Protein AF-A0A227J887-F1 (afdb_monomer_lite)

Organism: Vibrio parahaemolyticus (NCBI:txid670)

Foldseek 3Di:
DDPPPDPDPCVVDDDDDDFVPPDPDDDDDPVVCCVPVVDDDPDDPVRVVVVVVVCCVVPVVVVVVVVPPPDPPDDPRNDD

Radius of gyration: 18.74 Å; chains: 1; bounding box: 39×37×43 Å

Structure (mmCIF, N/CA/C/O backbone):
data_AF-A0A227J887-F1
#
_entry.id   AF-A0A227J887-F1
#
loop_
_atom_site.group_PDB
_atom_site.id
_atom_site.type_symbol
_atom_site.label_atom_id
_atom_site.label_alt_id
_atom_site.label_comp_id
_atom_site.label_asym_id
_atom_site.label_entity_id
_atom_site.label_seq_id
_atom_site.pdbx_PDB_ins_code
_atom_site.Cartn_x
_atom_site.Cartn_y
_atom_site.Cartn_z
_atom_site.occupancy
_atom_site.B_iso_or_equiv
_atom_site.auth_seq_id
_atom_site.auth_comp_id
_atom_site.auth_asym_id
_atom_site.auth_atom_id
_atom_site.pdbx_PDB_model_num
ATOM 1 N N . ASP A 1 1 ? 0.406 -20.702 -11.909 1.00 68.50 1 ASP A N 1
ATOM 2 C CA . ASP A 1 1 ? 1.698 -21.415 -12.004 1.00 68.50 1 ASP A CA 1
ATOM 3 C C . ASP A 1 1 ? 2.862 -20.445 -12.091 1.00 68.50 1 ASP A C 1
ATOM 5 O O . ASP A 1 1 ? 2.659 -19.295 -12.475 1.00 68.50 1 ASP A O 1
ATOM 9 N N . LYS A 1 2 ? 4.060 -20.865 -11.667 1.00 80.19 2 LYS A N 1
ATOM 10 C CA . LYS A 1 2 ? 5.278 -20.046 -11.777 1.00 80.19 2 LYS A CA 1
ATOM 11 C C . LYS A 1 2 ? 5.662 -19.879 -13.257 1.00 80.19 2 LYS A C 1
ATOM 13 O O . LYS A 1 2 ? 5.478 -20.833 -14.016 1.00 80.19 2 LYS A O 1
ATOM 18 N N . PRO A 1 3 ? 6.195 -18.717 -13.679 1.00 83.69 3 PRO A N 1
ATOM 19 C CA . PRO A 1 3 ? 6.716 -18.555 -15.034 1.00 83.69 3 PRO A CA 1
ATOM 20 C C . PRO A 1 3 ? 7.821 -19.575 -15.336 1.00 83.69 3 PRO A C 1
ATOM 22 O O . PRO A 1 3 ? 8.563 -19.983 -14.440 1.00 83.69 3 PRO A O 1
ATOM 25 N N . ALA A 1 4 ? 7.952 -19.975 -16.602 1.00 87.69 4 ALA A N 1
ATOM 26 C CA . ALA A 1 4 ? 9.024 -20.871 -17.026 1.00 87.69 4 ALA A CA 1
ATOM 27 C C . ALA A 1 4 ? 10.399 -20.268 -16.685 1.00 87.69 4 ALA A C 1
ATOM 29 O O . ALA A 1 4 ? 10.649 -19.096 -16.958 1.00 87.69 4 ALA A O 1
ATOM 30 N N . GLY A 1 5 ? 11.277 -21.068 -16.074 1.00 87.00 5 GLY A N 1
ATOM 31 C CA . GLY A 1 5 ? 12.600 -20.623 -15.619 1.00 87.00 5 GLY A CA 1
ATOM 32 C C . GLY A 1 5 ? 12.628 -19.963 -14.233 1.00 87.00 5 GLY A C 1
ATOM 33 O O . GLY A 1 5 ? 13.701 -19.573 -13.787 1.00 87.00 5 GLY A O 1
ATOM 34 N N . VAL A 1 6 ? 11.491 -19.860 -13.533 1.00 90.50 6 VAL A N 1
ATOM 35 C CA . VAL A 1 6 ? 11.419 -19.330 -12.160 1.00 90.50 6 VAL A CA 1
ATOM 36 C C . VAL A 1 6 ? 11.253 -20.476 -11.161 1.00 90.50 6 VAL A C 1
ATOM 38 O O . VAL A 1 6 ? 10.169 -21.044 -11.015 1.00 90.50 6 VAL A O 1
ATOM 41 N N . GLU A 1 7 ? 12.323 -20.804 -10.439 1.00 89.56 7 GLU A N 1
ATOM 42 C CA . GLU A 1 7 ? 12.319 -21.873 -9.428 1.00 89.56 7 GLU A CA 1
ATOM 43 C C . GLU A 1 7 ? 11.603 -21.437 -8.128 1.00 89.56 7 GLU A C 1
ATOM 45 O O . GLU A 1 7 ? 10.795 -22.181 -7.550 1.00 89.56 7 GLU A O 1
ATOM 50 N N . SER A 1 8 ? 11.809 -20.180 -7.717 1.00 92.25 8 SER A N 1
ATOM 51 C CA . SER A 1 8 ? 11.196 -19.537 -6.545 1.00 92.25 8 SER A CA 1
ATOM 52 C C . SER A 1 8 ? 10.730 -18.120 -6.886 1.00 92.25 8 SER A C 1
ATOM 54 O O . SER A 1 8 ? 11.414 -17.413 -7.610 1.00 92.25 8 SER A O 1
ATOM 56 N N . TYR A 1 9 ? 9.600 -17.659 -6.337 1.00 91.56 9 TYR A N 1
ATOM 57 C CA . TYR A 1 9 ? 9.154 -16.270 -6.543 1.00 91.56 9 TYR A CA 1
ATOM 58 C C . TYR A 1 9 ? 10.134 -15.240 -5.971 1.00 91.56 9 TYR A C 1
ATOM 60 O O . TYR A 1 9 ? 10.226 -14.132 -6.490 1.00 91.56 9 TYR A O 1
ATOM 68 N N . GLU A 1 10 ? 10.897 -15.613 -4.942 1.00 92.81 10 GLU A N 1
ATOM 69 C CA . GLU A 1 10 ? 11.944 -14.765 -4.368 1.00 92.81 10 GLU A CA 1
ATOM 70 C C . GLU A 1 10 ? 13.033 -14.420 -5.393 1.00 92.81 10 GLU A C 1
ATOM 72 O O . GLU A 1 10 ? 13.589 -13.326 -5.350 1.00 92.81 10 GLU A O 1
ATOM 77 N N . SER A 1 11 ? 13.273 -15.288 -6.386 1.00 92.31 11 SER A N 1
ATOM 78 C CA . SER A 1 11 ? 14.262 -15.026 -7.438 1.00 92.31 11 SER A CA 1
ATOM 79 C C . SER A 1 11 ? 13.861 -13.891 -8.387 1.00 92.31 11 SER A C 1
ATOM 81 O O . SER A 1 11 ? 14.649 -13.518 -9.250 1.00 92.31 11 SER A O 1
ATOM 83 N N . LEU A 1 12 ? 12.641 -13.354 -8.266 1.00 93.06 12 LEU A N 1
ATOM 84 C CA . LEU A 1 12 ? 12.180 -12.180 -9.011 1.00 93.06 12 LEU A CA 1
ATOM 85 C C . LEU A 1 12 ? 12.561 -10.853 -8.325 1.00 93.06 12 LEU A C 1
ATOM 87 O O . LEU A 1 12 ? 12.337 -9.788 -8.898 1.00 93.06 12 LEU A O 1
ATOM 91 N N . ILE A 1 13 ? 13.119 -10.887 -7.108 1.00 94.38 13 ILE A N 1
ATOM 92 C CA . ILE A 1 13 ? 13.493 -9.693 -6.340 1.00 94.38 13 ILE A CA 1
ATOM 93 C C . ILE A 1 13 ? 14.890 -9.218 -6.752 1.00 94.38 13 ILE A C 1
ATOM 95 O O . ILE A 1 13 ? 15.852 -9.979 -6.738 1.00 94.38 13 ILE A O 1
ATOM 99 N N . THR A 1 14 ? 15.020 -7.928 -7.073 1.00 94.50 14 THR A N 1
ATOM 100 C CA . THR A 1 14 ? 16.313 -7.272 -7.321 1.00 94.50 14 THR A CA 1
ATOM 101 C C . THR A 1 14 ? 16.490 -6.103 -6.361 1.00 94.50 14 THR A C 1
ATOM 103 O O . THR A 1 14 ? 15.710 -5.151 -6.382 1.00 94.50 14 THR A O 1
ATOM 106 N N . TYR A 1 15 ? 17.531 -6.157 -5.529 1.00 94.88 15 TYR A N 1
ATOM 107 C CA . TYR A 1 15 ? 17.908 -5.034 -4.674 1.00 94.88 15 TYR A CA 1
ATOM 108 C C . TYR A 1 15 ? 18.624 -3.961 -5.491 1.00 94.88 15 TYR A C 1
ATOM 110 O O . TYR A 1 15 ? 19.511 -4.247 -6.294 1.00 94.88 15 TYR A O 1
ATOM 118 N N . VAL A 1 16 ? 18.255 -2.709 -5.257 1.00 91.31 16 VAL A N 1
ATOM 119 C CA . VAL A 1 16 ? 18.849 -1.529 -5.891 1.00 91.31 16 VAL A CA 1
ATOM 120 C C . VAL A 1 16 ? 19.266 -0.534 -4.813 1.00 91.31 16 VAL A C 1
ATOM 122 O O . VAL A 1 16 ? 18.862 -0.669 -3.658 1.00 91.31 16 VAL A O 1
ATOM 125 N N . LYS A 1 17 ? 20.065 0.477 -5.179 1.00 91.38 17 LYS A N 1
ATOM 126 C CA . LYS A 1 17 ? 20.454 1.552 -4.252 1.00 91.38 17 LYS A CA 1
ATOM 127 C C . LYS A 1 17 ? 19.205 2.152 -3.593 1.00 91.38 17 LYS A C 1
ATOM 129 O O . LYS A 1 17 ? 18.205 2.397 -4.271 1.00 91.38 17 LYS A O 1
ATOM 134 N N . ASP A 1 18 ? 19.263 2.382 -2.286 1.00 91.25 18 ASP A N 1
ATOM 135 C CA . ASP A 1 18 ? 18.164 3.002 -1.546 1.00 91.25 18 ASP A CA 1
ATOM 136 C C . ASP A 1 18 ? 17.971 4.477 -1.951 1.00 91.25 18 ASP A C 1
ATOM 138 O O . ASP A 1 18 ? 18.843 5.096 -2.570 1.00 91.25 18 ASP A O 1
ATOM 142 N N . ARG A 1 19 ? 16.794 5.038 -1.673 1.00 90.25 19 ARG A N 1
ATOM 143 C CA . ARG A 1 19 ? 16.468 6.435 -1.974 1.00 90.25 19 ARG A CA 1
ATOM 144 C C . ARG A 1 19 ? 17.052 7.355 -0.886 1.00 90.25 19 ARG A C 1
ATOM 146 O O . ARG A 1 19 ? 16.769 7.138 0.290 1.00 90.25 19 ARG A O 1
ATOM 153 N N . PRO A 1 20 ? 17.793 8.422 -1.242 1.00 91.00 20 PRO A N 1
ATOM 154 C CA . PRO A 1 20 ? 18.133 9.481 -0.294 1.00 91.00 20 PRO A CA 1
ATOM 155 C C . P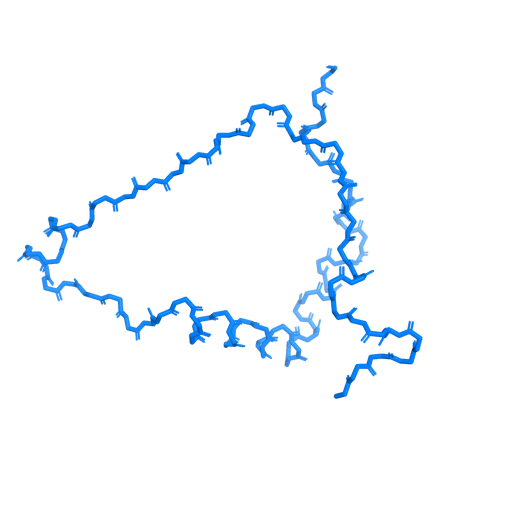RO A 1 20 ? 16.885 10.026 0.417 1.00 91.00 20 PRO A C 1
ATOM 157 O O . PRO A 1 20 ? 15.916 10.425 -0.232 1.00 91.00 20 PRO A O 1
ATOM 160 N N . GLY A 1 21 ? 16.905 10.032 1.752 1.00 90.31 21 GLY A N 1
ATOM 161 C CA . GLY A 1 21 ? 15.776 10.492 2.569 1.00 90.31 21 GLY A CA 1
ATOM 162 C C . GLY A 1 21 ? 14.623 9.489 2.706 1.00 90.31 21 GLY A C 1
ATOM 163 O O . GLY A 1 21 ? 13.491 9.901 2.940 1.00 90.31 21 GLY A O 1
ATOM 164 N N . HIS A 1 22 ? 14.868 8.187 2.531 1.00 92.38 22 HIS A N 1
ATOM 165 C CA . HIS A 1 22 ? 13.873 7.158 2.827 1.00 92.38 22 HIS A CA 1
ATOM 166 C C . HIS A 1 22 ? 13.651 7.040 4.345 1.00 92.38 22 HIS A C 1
ATOM 168 O O . HIS A 1 22 ? 14.476 6.478 5.065 1.00 92.38 22 HIS A O 1
ATOM 174 N N . ASP A 1 23 ? 12.529 7.571 4.834 1.00 95.50 23 ASP A N 1
ATOM 175 C CA . ASP A 1 23 ? 12.099 7.349 6.215 1.00 95.50 23 ASP A CA 1
ATOM 176 C C . ASP A 1 23 ? 11.810 5.860 6.444 1.00 95.50 23 ASP A C 1
ATOM 178 O O . ASP A 1 23 ? 10.983 5.251 5.768 1.00 95.50 23 ASP A O 1
ATOM 182 N N . VAL A 1 24 ? 12.486 5.271 7.429 1.00 95.62 24 VAL A N 1
ATOM 183 C CA . VAL A 1 24 ? 12.506 3.811 7.631 1.00 95.62 24 VAL A CA 1
ATOM 184 C C . VAL A 1 24 ? 11.240 3.252 8.276 1.00 95.62 24 VAL A C 1
ATOM 1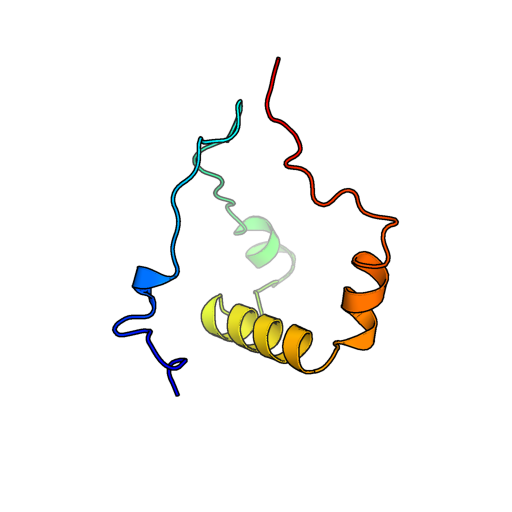86 O O . VAL A 1 24 ? 11.002 2.045 8.237 1.00 95.62 24 VAL A O 1
ATOM 189 N N . ARG A 1 25 ? 10.444 4.101 8.936 1.00 97.81 25 ARG A N 1
ATOM 190 C CA . ARG A 1 25 ? 9.258 3.660 9.670 1.00 97.81 25 ARG A CA 1
ATOM 191 C C . ARG A 1 25 ? 8.217 4.758 9.780 1.00 97.81 25 ARG A C 1
ATOM 193 O O . ARG A 1 25 ? 8.438 5.769 10.440 1.00 97.81 25 ARG A O 1
ATOM 200 N N . TYR A 1 26 ? 7.030 4.447 9.279 1.00 97.38 26 TYR A N 1
ATOM 201 C CA . TYR A 1 26 ? 5.802 5.147 9.622 1.00 97.38 26 TYR A CA 1
ATOM 202 C C . TYR A 1 26 ? 4.880 4.211 10.398 1.00 97.38 26 TYR A C 1
ATOM 204 O O . TYR A 1 26 ? 4.737 3.036 10.061 1.00 97.38 26 TYR A O 1
ATOM 212 N N . ALA A 1 27 ? 4.268 4.731 11.456 1.00 97.94 27 ALA A N 1
ATOM 213 C CA . ALA A 1 27 ? 3.254 4.030 12.229 1.00 97.94 27 ALA A CA 1
ATOM 214 C C . ALA A 1 27 ? 2.238 5.052 12.739 1.00 97.94 27 ALA A C 1
ATOM 216 O O . ALA A 1 27 ? 2.626 6.087 13.279 1.00 97.94 27 ALA A O 1
ATOM 217 N N . ILE A 1 28 ? 0.953 4.758 12.553 1.00 97.88 28 ILE A N 1
ATOM 218 C CA . ILE A 1 28 ? -0.155 5.627 12.952 1.00 97.88 28 ILE A CA 1
ATOM 219 C C . ILE A 1 28 ? -0.951 4.943 14.058 1.00 97.88 28 ILE A C 1
ATOM 221 O O . ILE A 1 28 ? -1.283 3.764 13.947 1.00 97.88 28 ILE A O 1
ATOM 225 N N . ASP A 1 29 ? -1.280 5.707 15.098 1.00 98.19 29 ASP A N 1
ATOM 226 C CA . ASP A 1 29 ? -2.296 5.340 16.079 1.00 98.19 29 ASP A CA 1
ATOM 227 C C . ASP A 1 29 ? -3.651 5.914 15.633 1.00 98.19 29 ASP A C 1
ATOM 229 O O . ASP A 1 29 ? -3.858 7.128 15.621 1.00 98.19 29 ASP A O 1
ATOM 233 N N . ALA A 1 30 ? -4.568 5.028 15.237 1.00 98.06 30 ALA A N 1
ATOM 234 C CA . ALA A 1 30 ? -5.911 5.381 14.781 1.00 98.06 30 ALA A CA 1
ATOM 235 C C . ALA A 1 30 ? -6.979 5.260 15.890 1.00 98.06 30 ALA A C 1
ATOM 237 O O . ALA A 1 30 ? -8.176 5.268 15.601 1.00 98.06 30 ALA A O 1
ATOM 238 N N . THR A 1 31 ? -6.581 5.1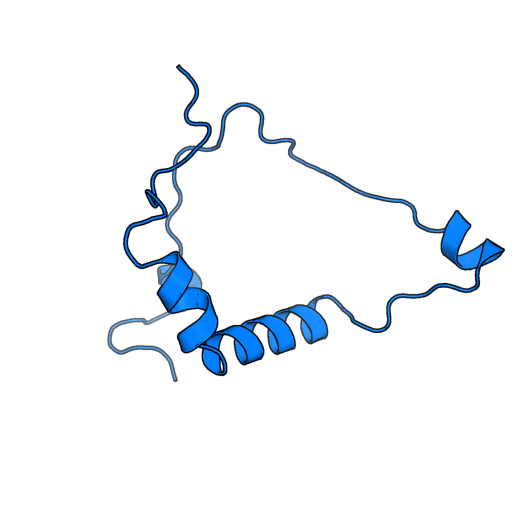65 17.165 1.00 98.50 31 THR A N 1
ATOM 239 C CA . THR A 1 31 ? -7.510 4.971 18.294 1.00 98.50 31 THR A CA 1
ATOM 240 C C . THR A 1 31 ? -8.562 6.075 18.370 1.00 98.50 31 THR A C 1
ATOM 242 O O . THR A 1 31 ? -9.736 5.791 18.595 1.00 98.50 31 THR A O 1
ATOM 245 N N . LYS A 1 32 ? -8.173 7.331 18.111 1.00 98.56 32 LYS A N 1
ATOM 246 C CA . LYS A 1 32 ? -9.088 8.478 18.178 1.00 98.56 32 LYS A CA 1
ATOM 247 C C . LYS A 1 32 ? -10.283 8.330 17.231 1.00 98.56 32 LYS A C 1
ATOM 249 O O . LYS A 1 32 ? -11.423 8.461 17.656 1.00 98.56 32 LYS A O 1
ATOM 254 N N . ILE A 1 33 ? -10.030 8.039 15.953 1.00 98.50 33 ILE A N 1
ATOM 255 C CA . ILE A 1 33 ? -11.098 7.930 14.949 1.00 98.50 33 ILE A CA 1
ATOM 256 C C . ILE A 1 33 ? -11.973 6.691 15.191 1.00 98.50 33 ILE A C 1
ATOM 258 O O . ILE A 1 33 ? -13.186 6.744 14.989 1.00 98.50 33 ILE A O 1
ATOM 262 N N . ALA A 1 34 ? -11.379 5.606 15.694 1.00 98.31 34 ALA A N 1
ATOM 263 C CA . ALA A 1 34 ? -12.123 4.413 16.075 1.00 98.31 34 ALA A CA 1
ATOM 264 C C . ALA A 1 34 ? -13.091 4.688 17.234 1.00 98.31 34 ALA A C 1
ATOM 266 O O . ALA A 1 34 ? -14.230 4.236 17.195 1.00 98.31 34 ALA A O 1
ATOM 267 N N . GLN A 1 35 ? -12.674 5.462 18.237 1.00 98.62 35 GLN A N 1
ATOM 268 C CA . GLN A 1 35 ? -13.513 5.786 19.394 1.00 98.62 35 GLN A CA 1
ATOM 269 C C . GLN A 1 35 ? -14.563 6.857 19.089 1.00 98.62 35 GLN A C 1
ATOM 271 O O . GLN A 1 35 ? -15.716 6.715 19.484 1.00 98.62 35 GLN A O 1
ATOM 276 N N . GLU A 1 36 ? -14.172 7.933 18.405 1.00 98.69 36 GLU A N 1
ATOM 277 C CA . GLU A 1 36 ? -15.044 9.098 18.214 1.00 98.69 36 GLU A CA 1
ATOM 278 C C . GLU A 1 36 ? -16.026 8.913 17.055 1.00 98.69 36 GLU A C 1
ATOM 280 O O . GLU A 1 36 ? -17.147 9.413 17.123 1.00 98.69 36 GLU A O 1
ATOM 285 N N . LEU A 1 37 ? -15.623 8.198 15.999 1.00 98.62 37 LEU A N 1
ATOM 286 C CA . LEU A 1 37 ? -16.424 8.031 14.780 1.00 98.62 37 LEU A CA 1
ATOM 287 C C . LEU A 1 37 ? -16.844 6.579 14.524 1.00 98.62 37 LEU A C 1
ATOM 289 O O . LEU A 1 37 ? -17.464 6.305 13.498 1.00 98.62 37 LEU A O 1
ATOM 293 N N . ASN A 1 38 ? -16.502 5.649 15.423 1.00 98.06 38 ASN A N 1
ATOM 294 C CA . ASN A 1 38 ? -16.753 4.214 15.260 1.00 98.06 38 ASN A CA 1
ATOM 295 C C . ASN A 1 38 ? -16.191 3.655 13.935 1.00 98.06 38 ASN A C 1
ATOM 297 O O . ASN A 1 38 ? -16.737 2.717 13.351 1.00 98.06 38 ASN A O 1
ATOM 301 N N . TRP A 1 39 ? -15.112 4.265 13.432 1.00 98.31 39 TRP A N 1
ATOM 302 C CA . TRP A 1 39 ? -14.464 3.843 12.197 1.00 98.31 39 TRP A CA 1
ATOM 303 C C . TRP A 1 39 ? -13.570 2.631 12.449 1.00 98.31 39 TRP A C 1
ATOM 305 O O . TRP A 1 39 ? -12.753 2.623 13.369 1.00 98.31 39 TRP A O 1
ATOM 315 N N . THR A 1 40 ? -13.676 1.630 11.583 1.00 97.75 40 THR A N 1
ATOM 316 C CA . THR A 1 40 ? -12.752 0.494 11.528 1.00 97.75 40 THR A CA 1
ATOM 317 C C . THR A 1 40 ? -12.483 0.146 10.063 1.00 97.75 40 THR A C 1
ATOM 319 O O . THR A 1 40 ? -13.355 0.381 9.223 1.00 97.75 40 THR A O 1
ATOM 322 N N . PRO A 1 41 ? -11.286 -0.356 9.712 1.00 97.69 41 PRO A N 1
ATOM 323 C CA . PRO A 1 41 ? -11.006 -0.759 8.341 1.00 97.69 41 PRO A CA 1
ATOM 324 C C . PRO A 1 41 ? -11.843 -1.986 7.964 1.00 97.69 41 PRO A C 1
ATOM 326 O O . PRO A 1 41 ? -11.880 -2.969 8.700 1.00 97.69 41 PRO A O 1
ATOM 329 N N . GLU A 1 42 ? -12.473 -1.944 6.791 1.00 98.00 42 GLU A N 1
ATOM 330 C CA . GLU A 1 42 ? -13.209 -3.091 6.238 1.00 98.00 42 GLU A CA 1
ATOM 331 C C . GLU A 1 42 ? -12.273 -4.172 5.670 1.00 98.00 42 GLU A C 1
ATOM 333 O O . GLU A 1 42 ? -12.642 -5.341 5.584 1.00 98.00 42 GLU A O 1
ATOM 338 N N . GLU A 1 43 ? -11.049 -3.793 5.293 1.00 98.44 43 GLU A N 1
ATOM 339 C CA . GLU A 1 43 ? -10.061 -4.679 4.675 1.00 98.44 43 GLU A CA 1
ATOM 340 C C . GLU A 1 43 ? -8.882 -4.950 5.610 1.00 98.44 43 GLU A C 1
ATOM 342 O O . GLU A 1 43 ? -8.406 -4.065 6.32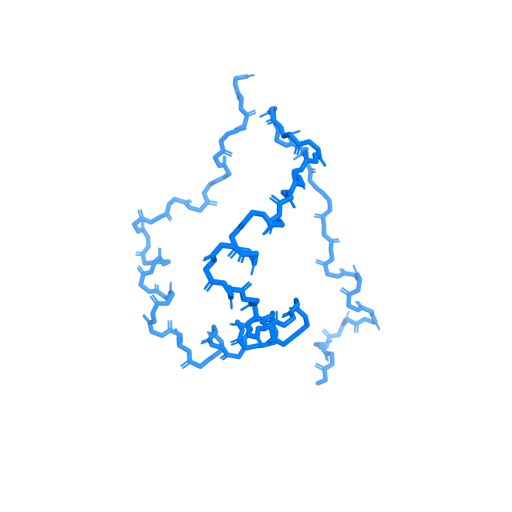6 1.00 98.44 43 GLU A O 1
ATOM 347 N N . THR A 1 44 ? -8.336 -6.163 5.525 1.00 98.56 44 THR A N 1
ATOM 348 C CA . THR A 1 44 ? -6.988 -6.455 6.017 1.00 98.56 44 THR A CA 1
ATOM 349 C C . THR A 1 44 ? -5.969 -6.166 4.914 1.00 98.56 44 THR A C 1
ATOM 351 O O . THR A 1 44 ? -6.321 -5.975 3.747 1.00 98.56 44 THR A O 1
ATOM 354 N N . PHE A 1 45 ? -4.675 -6.175 5.247 1.00 98.19 45 PHE A N 1
ATOM 355 C CA . PHE A 1 45 ? -3.639 -6.064 4.217 1.00 98.19 45 PHE A CA 1
ATOM 356 C C . PHE A 1 45 ? -3.742 -7.192 3.177 1.00 98.19 45 PHE A C 1
ATOM 358 O O . PHE A 1 45 ? -3.645 -6.930 1.982 1.00 98.19 45 PHE A O 1
ATOM 365 N N . GLU A 1 46 ? -3.989 -8.431 3.617 1.00 98.56 46 GLU A N 1
ATOM 366 C CA . GLU A 1 46 ? -4.095 -9.597 2.734 1.00 98.56 46 GLU A CA 1
ATOM 367 C C . GLU A 1 46 ? -5.274 -9.486 1.755 1.00 98.56 46 GLU A C 1
ATOM 369 O O . GLU A 1 46 ? -5.107 -9.738 0.558 1.00 98.56 46 GLU A O 1
ATOM 374 N N . SER A 1 47 ? -6.456 -9.074 2.230 1.00 98.56 47 SER A N 1
ATOM 375 C CA . SER A 1 47 ? -7.623 -8.917 1.354 1.00 98.56 47 SER A CA 1
ATOM 376 C C . SER A 1 47 ? -7.450 -7.737 0.398 1.00 98.56 47 SER A C 1
ATOM 378 O O . SER A 1 47 ? -7.717 -7.867 -0.800 1.00 98.56 47 SER A O 1
ATOM 380 N N . GLY A 1 48 ? -6.929 -6.613 0.897 1.00 98.62 48 GLY A N 1
ATOM 381 C CA . GLY A 1 48 ? -6.675 -5.412 0.107 1.00 98.62 48 GLY A CA 1
ATOM 382 C C . GLY A 1 48 ? -5.634 -5.628 -0.992 1.00 98.62 48 GLY A C 1
ATOM 383 O O . GLY A 1 48 ? -5.880 -5.271 -2.148 1.00 98.62 48 GLY A O 1
ATOM 384 N N . ILE A 1 49 ? -4.492 -6.256 -0.682 1.00 98.50 49 ILE A N 1
ATOM 385 C CA . ILE A 1 49 ? -3.438 -6.483 -1.681 1.00 98.50 49 ILE A CA 1
ATOM 386 C C . ILE A 1 49 ? -3.886 -7.471 -2.762 1.00 98.50 49 ILE A C 1
ATOM 388 O O . ILE A 1 49 ? -3.602 -7.249 -3.938 1.00 98.50 49 ILE A O 1
ATOM 392 N N . ARG A 1 50 ? -4.667 -8.503 -2.406 1.00 98.50 50 ARG A N 1
ATOM 393 C CA . ARG A 1 50 ? -5.263 -9.431 -3.379 1.00 98.50 50 ARG A CA 1
ATOM 394 C C . ARG A 1 50 ? -6.187 -8.703 -4.354 1.00 98.50 50 ARG A C 1
ATOM 396 O O . ARG A 1 50 ? -5.975 -8.793 -5.561 1.00 98.50 50 ARG A O 1
ATOM 403 N N . LYS A 1 51 ? -7.149 -7.932 -3.833 1.00 98.75 51 LYS A N 1
ATOM 404 C CA . LYS A 1 51 ? -8.076 -7.127 -4.647 1.00 98.75 51 LYS A CA 1
ATOM 405 C C . LYS A 1 51 ? -7.332 -6.137 -5.542 1.00 98.75 51 LYS A C 1
ATOM 407 O O . LYS A 1 51 ? -7.721 -5.924 -6.685 1.00 98.75 51 LYS A O 1
ATOM 412 N N . THR A 1 52 ? -6.234 -5.569 -5.044 1.00 98.62 52 THR A N 1
ATOM 413 C CA . THR A 1 52 ? -5.390 -4.646 -5.810 1.00 98.62 52 THR A CA 1
ATOM 414 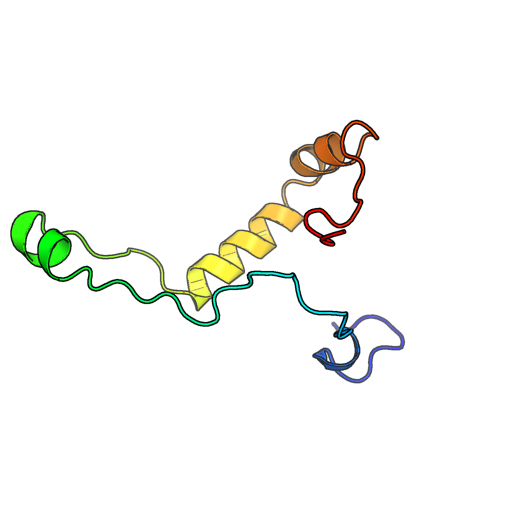C C . THR A 1 52 ? -4.733 -5.355 -6.994 1.00 98.62 52 THR A C 1
ATOM 416 O O . THR A 1 52 ? -4.853 -4.885 -8.122 1.00 98.62 52 THR A O 1
ATOM 419 N N . VAL A 1 53 ? -4.091 -6.511 -6.781 1.00 98.25 53 VAL A N 1
ATOM 420 C CA . VAL A 1 53 ? -3.482 -7.303 -7.868 1.00 98.25 53 VAL A CA 1
ATOM 421 C C . VAL A 1 53 ? -4.529 -7.706 -8.908 1.00 98.25 53 VAL A C 1
ATOM 423 O O . VAL A 1 53 ? -4.316 -7.505 -10.104 1.00 98.25 53 VAL A O 1
ATOM 426 N N . GLU A 1 54 ? -5.679 -8.215 -8.464 1.00 98.62 54 GLU A N 1
ATOM 427 C CA . GLU A 1 54 ? -6.795 -8.583 -9.343 1.00 98.62 54 GLU A CA 1
ATOM 428 C C . GLU A 1 54 ? -7.291 -7.385 -10.160 1.00 98.62 54 GLU A C 1
ATOM 430 O O . GLU A 1 54 ? -7.535 -7.508 -11.361 1.00 98.62 54 GLU A O 1
ATOM 435 N N . TRP A 1 55 ? -7.378 -6.204 -9.547 1.00 98.69 55 TRP A N 1
ATOM 436 C CA . TRP A 1 55 ? -7.761 -4.986 -10.247 1.00 98.69 55 TRP A CA 1
ATOM 437 C C . TRP A 1 55 ? -6.769 -4.633 -11.363 1.00 98.69 55 TRP A C 1
ATOM 439 O O . TRP A 1 55 ? -7.200 -4.386 -12.486 1.00 98.69 55 TRP A O 1
ATOM 449 N N . TYR A 1 56 ? -5.455 -4.670 -11.119 1.00 98.12 56 TYR A N 1
ATOM 450 C CA . TYR A 1 56 ? -4.457 -4.361 -12.159 1.00 98.12 56 TYR A CA 1
ATOM 451 C C . TYR A 1 56 ? -4.496 -5.346 -13.334 1.00 98.12 56 TYR A C 1
ATOM 453 O O . TYR A 1 56 ? -4.357 -4.928 -14.488 1.00 98.12 56 TYR A O 1
ATOM 461 N N . LEU A 1 57 ? -4.720 -6.634 -13.057 1.00 97.75 57 LEU A N 1
ATOM 462 C CA . LEU A 1 57 ? -4.867 -7.666 -14.089 1.00 97.75 57 LEU A CA 1
ATOM 463 C C . LEU A 1 57 ? -6.129 -7.453 -14.936 1.00 97.75 57 LEU A C 1
ATOM 465 O O . LEU A 1 57 ? -6.092 -7.634 -16.151 1.00 97.75 57 LEU A O 1
ATOM 469 N N . ASN A 1 58 ? -7.223 -7.023 -14.307 1.00 98.50 58 ASN A N 1
ATOM 470 C CA . ASN A 1 58 ? -8.512 -6.822 -14.968 1.00 98.50 58 ASN A CA 1
ATOM 471 C C . ASN A 1 58 ? -8.656 -5.452 -15.655 1.00 98.50 58 ASN A C 1
ATOM 473 O O . ASN A 1 58 ? -9.605 -5.256 -16.412 1.00 98.50 58 ASN A O 1
ATOM 477 N N . ASN A 1 59 ? -7.740 -4.503 -15.423 1.00 97.75 59 ASN A N 1
ATOM 478 C CA . ASN A 1 59 ? -7.833 -3.131 -15.942 1.00 97.75 59 ASN A CA 1
ATOM 479 C C . ASN A 1 59 ? -6.611 -2.698 -16.789 1.00 97.75 59 ASN A C 1
ATOM 481 O O . ASN A 1 59 ? -6.060 -1.618 -16.554 1.00 97.75 59 ASN A O 1
ATOM 485 N N . PRO A 1 60 ? -6.187 -3.468 -17.816 1.00 96.25 60 PRO A N 1
ATOM 486 C CA . PRO A 1 60 ? -5.010 -3.138 -18.625 1.00 96.25 60 PRO A CA 1
ATOM 487 C C . PRO A 1 60 ? -5.126 -1.800 -19.353 1.00 96.25 60 PRO A C 1
ATOM 489 O O . PRO A 1 60 ? -4.182 -1.016 -19.349 1.00 96.25 60 PRO A O 1
ATOM 492 N N . GLN A 1 61 ? -6.303 -1.480 -19.897 1.00 95.00 61 GLN A N 1
ATOM 493 C CA . GLN A 1 61 ? -6.539 -0.208 -20.586 1.00 95.00 61 GLN A CA 1
ATOM 494 C C . GLN A 1 61 ? -6.263 1.005 -19.682 1.00 95.00 61 GLN A C 1
ATOM 496 O O . GLN A 1 61 ? -5.887 2.073 -20.168 1.00 95.00 61 GLN A O 1
ATOM 501 N N . TRP A 1 62 ? -6.454 0.865 -18.367 1.00 94.00 62 TRP A N 1
ATOM 502 C CA . TRP A 1 62 ? -6.238 1.963 -17.437 1.00 94.00 62 TRP A CA 1
ATOM 503 C C . TRP A 1 62 ? -4.749 2.288 -17.296 1.00 94.00 62 TRP A C 1
ATOM 505 O O . TRP A 1 62 ? -4.364 3.424 -17.574 1.00 94.00 62 TRP A O 1
ATOM 515 N N . TRP A 1 63 ? -3.915 1.307 -16.927 1.00 92.50 63 TRP A N 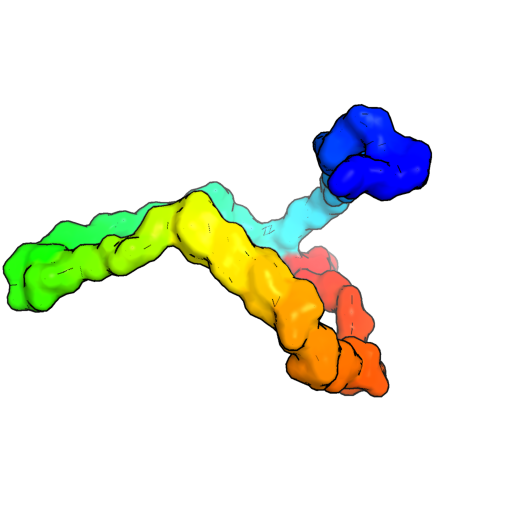1
ATOM 516 C CA . TRP A 1 63 ? -2.489 1.551 -16.677 1.00 92.50 63 TRP A CA 1
ATOM 517 C C . TRP A 1 63 ? -1.665 1.632 -17.964 1.00 92.50 63 TRP A C 1
ATOM 519 O O . TRP A 1 63 ? -0.661 2.338 -17.982 1.00 92.50 63 TRP A O 1
ATOM 529 N N . GLN A 1 64 ? -2.089 1.000 -19.064 1.00 92.06 64 GLN A N 1
ATOM 530 C CA . GLN A 1 64 ? -1.375 1.099 -20.345 1.00 92.06 64 GLN A CA 1
ATOM 531 C C . GLN A 1 64 ? -1.301 2.538 -20.861 1.00 92.06 64 GLN A C 1
ATOM 533 O O . GLN A 1 64 ? -0.288 2.917 -21.435 1.00 92.06 64 GLN A O 1
ATOM 538 N N . ARG A 1 65 ? -2.325 3.362 -20.604 1.00 89.69 65 ARG A N 1
ATOM 539 C CA . ARG A 1 65 ? -2.299 4.794 -20.949 1.00 89.69 65 ARG A CA 1
ATOM 540 C C . ARG A 1 65 ? -1.271 5.582 -20.144 1.00 89.69 65 ARG A C 1
ATOM 542 O O . ARG A 1 65 ? -0.749 6.559 -20.639 1.00 89.69 65 ARG A O 1
ATOM 549 N N . VAL A 1 66 ? -0.954 5.167 -18.919 1.00 86.62 66 VAL A N 1
ATOM 550 C CA . VAL A 1 66 ? 0.115 5.811 -18.132 1.00 86.62 66 VAL A CA 1
ATOM 551 C C . VAL A 1 66 ? 1.492 5.494 -18.728 1.00 86.62 66 VAL A C 1
ATOM 553 O O . VAL A 1 66 ? 2.426 6.278 -18.599 1.00 86.62 66 VAL A O 1
ATOM 556 N N . LEU A 1 67 ? 1.616 4.353 -19.410 1.00 84.06 67 LEU A N 1
ATOM 557 C CA . LEU A 1 67 ? 2.848 3.893 -20.051 1.00 84.06 67 LEU A CA 1
ATOM 558 C C . LEU A 1 67 ? 2.970 4.330 -21.521 1.00 84.06 67 LEU A C 1
ATOM 560 O O . LEU A 1 67 ? 3.876 3.870 -22.211 1.00 84.06 67 LEU A O 1
ATOM 564 N N . ASP A 1 68 ? 2.094 5.210 -22.011 1.00 80.31 68 ASP A N 1
ATOM 565 C CA . ASP A 1 68 ? 2.049 5.643 -23.418 1.00 80.31 68 ASP A CA 1
ATOM 566 C C . ASP A 1 68 ? 3.203 6.573 -23.849 1.00 80.31 68 ASP A C 1
ATOM 568 O O . ASP A 1 68 ? 3.225 7.066 -24.976 1.00 80.31 68 ASP A O 1
ATOM 572 N N . GLY A 1 69 ? 4.185 6.781 -22.969 1.00 67.56 69 GLY A N 1
ATOM 573 C CA . GLY A 1 69 ? 5.360 7.622 -23.198 1.00 67.56 69 GLY A CA 1
ATOM 574 C C . GLY A 1 69 ? 5.271 9.006 -22.556 1.00 67.56 69 GLY A C 1
ATOM 575 O O . GLY A 1 69 ? 6.269 9.721 -22.535 1.00 67.56 69 GLY A O 1
ATOM 576 N N . SER A 1 70 ? 4.123 9.379 -21.981 1.00 73.75 70 SER A N 1
ATOM 577 C CA . SER A 1 70 ? 3.992 10.611 -21.188 1.00 73.75 70 SER A CA 1
ATOM 578 C C . SER A 1 70 ? 4.657 10.528 -19.804 1.00 73.75 70 SER A C 1
ATOM 580 O O . SER A 1 70 ? 4.965 11.559 -19.204 1.00 73.75 70 SER A O 1
ATOM 582 N N . TYR A 1 71 ? 4.929 9.315 -19.307 1.00 78.44 71 TYR A N 1
ATOM 583 C CA . TYR A 1 71 ? 5.640 9.069 -18.053 1.00 78.44 71 TYR A CA 1
ATOM 584 C C . TYR A 1 71 ? 7.053 8.527 -18.311 1.00 78.44 71 TYR A C 1
ATOM 586 O O . TYR A 1 71 ? 7.221 7.487 -18.943 1.00 78.44 71 TYR A O 1
ATOM 594 N N . SER A 1 72 ? 8.068 9.220 -17.786 1.00 70.44 72 SER A N 1
ATOM 595 C CA . SER A 1 72 ? 9.496 8.980 -18.067 1.00 70.44 72 SER A CA 1
ATOM 596 C C . SER A 1 72 ? 10.014 7.610 -17.584 1.00 70.44 72 SER A C 1
ATOM 598 O O . SER A 1 72 ? 11.068 7.158 -18.019 1.00 70.44 72 SER A O 1
ATOM 600 N N . LEU A 1 73 ? 9.286 6.929 -16.681 1.00 79.25 73 LEU A N 1
ATOM 601 C CA . LEU A 1 73 ? 9.683 5.676 -15.999 1.00 79.25 73 LEU A CA 1
ATOM 602 C C . LEU A 1 73 ? 11.053 5.724 -15.296 1.00 79.25 73 LEU A C 1
ATOM 604 O O . LEU A 1 73 ? 11.503 4.727 -14.731 1.00 79.25 73 LEU A O 1
ATOM 608 N N . GLU A 1 74 ? 11.708 6.880 -15.294 1.00 81.25 74 GLU A N 1
ATOM 609 C CA . GLU A 1 74 ? 12.968 7.099 -14.619 1.00 81.25 74 GLU A CA 1
ATOM 610 C C . GLU A 1 74 ? 12.778 7.110 -13.105 1.00 81.25 74 GLU A C 1
ATOM 612 O O . GLU A 1 74 ? 11.747 7.519 -12.557 1.00 81.25 74 GLU A O 1
ATOM 617 N N . ARG A 1 75 ? 13.812 6.658 -12.399 1.00 78.38 75 ARG A N 1
ATOM 618 C CA . ARG A 1 75 ? 13.814 6.692 -10.945 1.00 78.38 75 ARG A CA 1
ATOM 619 C C . ARG A 1 75 ? 13.918 8.140 -10.472 1.00 78.38 75 ARG A C 1
ATOM 621 O O . ARG A 1 75 ? 14.986 8.743 -10.523 1.00 78.38 75 ARG A O 1
ATOM 628 N N . LEU A 1 76 ? 12.828 8.658 -9.922 1.00 79.69 76 LEU A N 1
ATOM 629 C CA . LEU A 1 76 ? 12.814 9.964 -9.273 1.00 79.69 76 LEU A CA 1
ATOM 630 C C . LEU A 1 76 ? 13.511 9.919 -7.903 1.00 79.69 76 LEU A C 1
ATOM 632 O O . LEU A 1 76 ? 13.497 8.904 -7.203 1.00 79.69 76 LEU A O 1
ATOM 636 N N . GLY A 1 77 ? 14.102 11.047 -7.498 1.00 75.44 77 GLY A N 1
ATOM 637 C CA . GLY A 1 77 ? 14.710 11.203 -6.174 1.00 75.44 77 GLY A CA 1
ATOM 638 C C . GLY A 1 77 ? 16.067 10.515 -6.011 1.00 75.44 77 GLY A C 1
ATOM 639 O O . GLY A 1 77 ? 16.356 10.023 -4.927 1.00 75.44 77 GLY A O 1
ATOM 640 N N . ALA A 1 78 ? 16.889 10.468 -7.065 1.00 69.62 78 ALA A N 1
ATOM 641 C CA . ALA A 1 78 ? 18.251 9.928 -7.010 1.00 69.62 78 ALA A CA 1
ATOM 642 C C . ALA A 1 78 ? 19.228 10.753 -6.139 1.00 69.62 78 ALA A C 1
ATOM 644 O O . ALA A 1 78 ? 20.285 10.232 -5.787 1.00 69.62 78 ALA A O 1
ATOM 645 N N . GLY A 1 79 ? 18.851 11.976 -5.739 1.00 62.41 79 GLY A N 1
ATOM 646 C CA . GLY A 1 79 ? 19.782 12.964 -5.181 1.00 62.41 79 GLY A CA 1
ATOM 647 C C . GLY A 1 79 ? 20.752 13.473 -6.253 1.00 62.41 79 GLY A C 1
ATOM 648 O O . GLY A 1 79 ? 20.921 12.817 -7.281 1.00 62.41 79 GLY A O 1
ATOM 649 N N . GLU A 1 80 ? 21.350 14.644 -6.039 1.00 51.84 80 GLU A N 1
ATOM 650 C CA . GLU A 1 80 ? 22.639 14.947 -6.685 1.00 51.84 80 GLU A CA 1
ATOM 651 C C . GLU A 1 80 ? 23.742 14.054 -6.094 1.00 51.84 80 GLU A C 1
ATOM 653 O O . GLU A 1 80 ? 23.663 13.740 -4.879 1.00 51.84 80 GLU A O 1
#

InterPro domains:
  IPR016040 NAD(P)-binding domain [PF16363] (12-52)
  IPR036291 NAD(P)-binding domain superfamily [SSF51735] (9-71)

Sequence (80 aa):
DKPAGVESYESLITYVKDRPGHDVRYAIDATKIAQELNWTPEETFESGIRKTVEWYLNNPQWWQRVLDGSYSLERLGAGE

pLDDT: mean 91.0, std 9.94, range [51.84, 98.75]

Secondary structure (DSSP, 8-state):
-PPTT-S-GGGG----PPPTT--S------HHHHHHH----S--HHHHHHHHHHHHHH-HHHHHTTTSSSS----S----